Protein AF-A0A257VSD7-F1 (afdb_monomer_lite)

pLDDT: mean 85.37, std 9.09, range [45.69, 94.19]

Foldseek 3Di:
DVVVLVVVLVVLVVVCVVPVVSVQVSQVSVCVVVVHLKDWDWDADPPPRDIDTSDIGNDDPVLVVCCVVPPLVQDQCNVCVVVDPPDPDDDDDPCVRPNPVRQCPGPCCVPRVPPDD

Sequence (117 aa):
MFLDQFDKLTGEIYEASRHGGLWPRVLLQVCELLGSPRGSFWIRSKQNGELTTSCVHGQSEEDQREYLDKWAFQDPWLLRLDRFPREEGVFAPSHSVITDEELEATEVYQAYLSPRK

Structure (mmCIF, N/CA/C/O backbone):
data_AF-A0A257VSD7-F1
#
_entry.id   AF-A0A257VSD7-F1
#
loop_
_atom_site.group_PDB
_atom_site.id
_atom_site.type_symbol
_atom_site.label_atom_id
_atom_site.label_alt_id
_atom_site.label_comp_id
_atom_site.label_asym_id
_atom_site.label_entity_id
_atom_site.label_seq_id
_atom_site.pdbx_PDB_ins_code
_atom_site.Cartn_x
_atom_site.Cartn_y
_atom_site.Cartn_z
_atom_site.occupancy
_atom_site.B_iso_or_equiv
_atom_site.auth_seq_id
_atom_site.auth_comp_id
_atom_site.auth_asym_id
_atom_site.auth_atom_id
_atom_site.pdbx_PDB_model_num
ATOM 1 N N . MET A 1 1 ? -1.981 -10.971 -26.658 1.00 59.00 1 MET A N 1
ATOM 2 C CA . MET A 1 1 ? -2.756 -9.999 -25.860 1.00 59.00 1 MET A CA 1
ATOM 3 C C . MET A 1 1 ? -2.390 -10.009 -24.377 1.00 59.00 1 MET A C 1
ATOM 5 O O . MET A 1 1 ? -1.964 -8.967 -23.912 1.00 59.00 1 MET A O 1
ATOM 9 N N . PHE A 1 2 ? -2.478 -11.128 -23.635 1.00 55.88 2 PHE A N 1
ATOM 10 C CA . PHE A 1 2 ? -2.016 -11.169 -22.225 1.00 55.88 2 PHE A CA 1
ATOM 11 C C . PHE A 1 2 ? -0.493 -10.979 -22.073 1.00 55.88 2 PHE A C 1
ATOM 13 O O . PHE A 1 2 ? -0.055 -10.241 -21.198 1.00 55.88 2 PHE A O 1
ATOM 20 N N . LEU A 1 3 ? 0.304 -11.593 -22.958 1.00 61.28 3 LEU A N 1
ATOM 21 C CA . LEU A 1 3 ? 1.767 -11.433 -22.971 1.00 61.28 3 LEU A CA 1
ATOM 22 C C . LEU A 1 3 ? 2.186 -9.976 -23.249 1.00 61.28 3 LEU A C 1
ATOM 24 O O . LEU A 1 3 ? 3.041 -9.447 -22.555 1.00 61.28 3 LEU A O 1
ATOM 28 N N . ASP A 1 4 ? 1.496 -9.288 -24.166 1.00 77.56 4 ASP A N 1
ATOM 29 C CA . ASP A 1 4 ? 1.833 -7.908 -24.551 1.00 77.56 4 ASP A CA 1
ATOM 30 C C . ASP A 1 4 ? 1.618 -6.898 -23.410 1.00 77.56 4 ASP A C 1
ATOM 32 O O . ASP A 1 4 ? 2.365 -5.930 -23.277 1.00 77.56 4 ASP A O 1
ATOM 36 N N . GLN A 1 5 ? 0.587 -7.103 -22.582 1.00 75.50 5 GLN A N 1
ATOM 37 C CA . GLN A 1 5 ? 0.325 -6.248 -21.419 1.00 75.50 5 GLN A CA 1
ATOM 38 C C . GLN A 1 5 ? 1.298 -6.525 -20.273 1.00 75.50 5 GLN A C 1
ATOM 40 O O . GLN A 1 5 ? 1.735 -5.583 -19.613 1.00 75.50 5 GLN A O 1
ATOM 45 N N . PHE A 1 6 ? 1.655 -7.793 -20.062 1.00 76.50 6 PHE A N 1
ATOM 46 C CA . PHE A 1 6 ? 2.638 -8.184 -19.057 1.00 76.50 6 PHE A CA 1
ATOM 47 C C . PHE A 1 6 ? 4.024 -7.618 -19.385 1.00 76.50 6 PHE A C 1
ATOM 49 O O . PHE A 1 6 ? 4.589 -6.896 -18.568 1.00 76.50 6 PHE A O 1
ATOM 56 N N . ASP A 1 7 ? 4.519 -7.838 -20.607 1.00 83.38 7 ASP A N 1
ATOM 57 C CA . ASP A 1 7 ? 5.833 -7.352 -21.046 1.00 83.38 7 ASP A CA 1
ATOM 58 C C . ASP A 1 7 ? 5.920 -5.821 -20.985 1.00 83.38 7 ASP A C 1
ATOM 60 O O . ASP A 1 7 ? 6.936 -5.254 -20.572 1.00 83.38 7 ASP A O 1
ATOM 64 N N . LYS A 1 8 ? 4.823 -5.137 -21.334 1.00 85.44 8 LYS A N 1
ATOM 65 C CA . LYS A 1 8 ? 4.720 -3.683 -21.209 1.00 85.44 8 LYS A CA 1
ATOM 66 C C . LYS A 1 8 ? 4.817 -3.229 -19.752 1.00 85.44 8 LYS A C 1
ATOM 68 O O . LYS A 1 8 ? 5.606 -2.331 -19.466 1.00 85.44 8 LYS A O 1
ATOM 73 N N . LEU A 1 9 ? 4.050 -3.832 -18.841 1.00 88.56 9 LEU A N 1
ATOM 74 C CA . LEU A 1 9 ? 4.082 -3.468 -17.422 1.00 88.56 9 LEU A CA 1
ATOM 75 C C . LEU A 1 9 ? 5.466 -3.727 -16.818 1.00 88.56 9 LEU A C 1
ATOM 77 O O . LEU A 1 9 ? 5.997 -2.875 -16.108 1.00 88.56 9 LEU A O 1
ATOM 81 N N . THR A 1 10 ? 6.081 -4.867 -17.137 1.00 88.00 10 THR A N 1
ATOM 82 C CA . THR A 1 10 ? 7.445 -5.186 -16.707 1.00 88.00 10 THR A CA 1
ATOM 83 C C . THR A 1 10 ? 8.437 -4.131 -17.196 1.00 88.00 10 THR A C 1
ATOM 85 O O . THR A 1 10 ? 9.220 -3.622 -16.395 1.00 88.00 10 THR A O 1
ATOM 88 N N . GLY A 1 11 ? 8.373 -3.738 -18.472 1.00 90.38 11 GLY A N 1
ATOM 89 C CA . GLY A 1 11 ? 9.203 -2.658 -19.011 1.00 90.38 11 GLY A CA 1
ATOM 90 C C . GLY A 1 11 ? 9.006 -1.327 -18.275 1.00 90.38 11 GLY A C 1
ATOM 91 O O . GLY A 1 11 ? 9.982 -0.667 -17.921 1.00 90.38 11 GLY A O 1
ATOM 92 N N . GLU A 1 12 ? 7.761 -0.953 -17.972 1.00 90.88 12 GLU A N 1
ATOM 93 C CA . GLU A 1 12 ? 7.458 0.278 -17.227 1.00 90.88 12 GLU A CA 1
ATOM 94 C C . GLU A 1 12 ? 7.967 0.236 -15.775 1.00 90.88 12 GLU A C 1
ATOM 96 O O . GLU A 1 12 ? 8.447 1.254 -15.274 1.00 90.88 12 GLU A O 1
ATOM 101 N N . ILE A 1 13 ? 7.948 -0.930 -15.120 1.00 91.25 13 ILE A N 1
ATOM 102 C CA . ILE A 1 13 ? 8.553 -1.123 -13.790 1.00 91.25 13 ILE A CA 1
ATOM 103 C C . ILE A 1 13 ? 10.072 -0.911 -13.849 1.00 91.25 13 ILE A C 1
ATOM 105 O O . ILE A 1 13 ? 10.629 -0.202 -13.005 1.00 91.25 13 ILE A O 1
ATOM 109 N N . TYR A 1 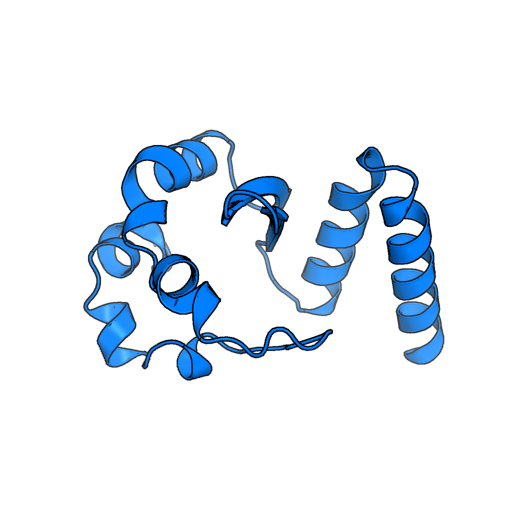14 ? 10.754 -1.478 -14.852 1.00 91.25 14 TYR A N 1
ATOM 110 C CA . TYR A 1 14 ? 12.197 -1.279 -15.023 1.00 91.25 14 TYR A CA 1
ATOM 111 C C . TYR A 1 14 ? 12.549 0.196 -15.238 1.00 91.25 14 TYR A C 1
ATOM 113 O O . TYR A 1 14 ? 13.482 0.698 -14.608 1.00 91.25 14 TYR A O 1
ATOM 121 N N . GLU A 1 15 ? 11.788 0.920 -16.055 1.00 92.88 15 GLU A N 1
ATOM 122 C CA . GLU A 1 15 ? 11.999 2.357 -16.255 1.00 92.88 15 GLU A CA 1
ATOM 123 C C . GLU A 1 15 ? 11.710 3.166 -14.979 1.00 92.88 15 GLU A C 1
ATOM 125 O O . GLU A 1 15 ? 12.496 4.039 -14.601 1.00 92.88 15 GLU A O 1
ATOM 130 N N . ALA A 1 16 ? 10.643 2.837 -14.245 1.00 91.94 16 ALA A N 1
ATOM 131 C CA . ALA A 1 16 ? 10.311 3.497 -12.982 1.00 91.94 16 ALA A CA 1
ATOM 132 C C . ALA A 1 16 ? 11.370 3.283 -11.891 1.00 91.94 16 ALA A C 1
ATOM 134 O O . ALA A 1 16 ? 11.603 4.178 -11.074 1.00 91.94 16 ALA A O 1
ATOM 135 N N . SER A 1 17 ? 12.084 2.152 -11.916 1.00 89.06 17 SER A N 1
ATOM 136 C CA . SER A 1 17 ? 13.215 1.912 -11.009 1.00 89.06 17 SER A CA 1
ATOM 137 C C . SER A 1 17 ? 14.366 2.914 -11.203 1.00 89.06 17 SER A C 1
ATOM 139 O O . SER A 1 17 ? 15.100 3.208 -10.260 1.00 89.06 17 SER A O 1
ATOM 141 N N . ARG A 1 18 ? 14.504 3.477 -12.411 1.00 91.06 18 ARG A N 1
ATOM 142 C CA . ARG A 1 18 ? 15.525 4.478 -12.768 1.00 91.06 18 ARG A CA 1
ATOM 143 C C . ARG A 1 18 ? 15.002 5.908 -12.657 1.00 91.06 18 ARG A C 1
ATOM 145 O O . ARG A 1 18 ? 15.778 6.833 -12.424 1.00 91.06 18 ARG A O 1
ATOM 152 N N . HIS A 1 19 ? 13.693 6.084 -12.814 1.00 90.56 19 HIS A N 1
ATOM 153 C CA . HIS A 1 19 ? 13.012 7.371 -12.828 1.00 90.56 19 HIS A CA 1
ATOM 154 C C . HIS A 1 19 ? 11.796 7.341 -11.897 1.00 90.56 19 HIS A C 1
ATOM 156 O O . HIS A 1 19 ? 10.679 7.043 -12.317 1.00 90.56 19 HIS A O 1
ATOM 162 N N . GLY A 1 20 ? 11.999 7.720 -10.629 1.00 85.44 20 GLY A N 1
ATOM 163 C CA . GLY A 1 20 ? 10.969 7.613 -9.587 1.00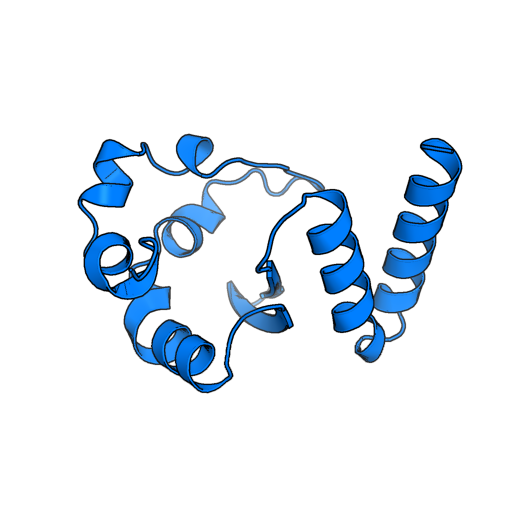 85.44 20 GLY A CA 1
ATOM 164 C C . GLY A 1 20 ? 9.645 8.334 -9.891 1.00 85.44 20 GLY A C 1
ATOM 165 O O . GLY A 1 20 ? 8.595 7.913 -9.416 1.00 85.44 20 GLY A O 1
ATOM 166 N N . GLY A 1 21 ? 9.657 9.364 -10.746 1.00 90.00 21 GLY A N 1
ATOM 167 C CA . GLY A 1 21 ? 8.443 10.058 -11.196 1.00 90.00 21 GLY A CA 1
ATOM 168 C C . GLY A 1 21 ? 7.480 9.207 -12.037 1.00 90.00 21 GLY A C 1
ATOM 169 O O . GLY A 1 21 ? 6.368 9.651 -12.306 1.00 90.00 21 GLY A O 1
ATOM 170 N N . LEU A 1 22 ? 7.875 7.997 -12.452 1.00 92.62 22 LEU A N 1
ATOM 171 C CA . LEU A 1 22 ? 7.038 7.090 -13.244 1.00 92.62 22 LEU A CA 1
ATOM 172 C C . LEU A 1 22 ? 6.194 6.128 -12.392 1.00 92.62 22 LEU A C 1
ATOM 174 O O . LEU A 1 22 ? 5.231 5.558 -12.906 1.00 92.62 22 LEU A O 1
ATOM 178 N N . TRP A 1 23 ? 6.486 5.972 -11.095 1.00 93.00 23 TRP A N 1
ATOM 179 C CA . TRP A 1 23 ? 5.732 5.075 -10.207 1.00 93.00 23 TRP A CA 1
ATOM 180 C C . TRP A 1 23 ? 4.219 5.340 -10.151 1.00 93.00 23 TRP A C 1
ATOM 182 O O . TRP A 1 23 ? 3.469 4.364 -10.147 1.00 93.00 23 TRP A O 1
ATOM 192 N N . PRO A 1 24 ? 3.716 6.594 -10.164 1.00 93.75 24 PRO A N 1
ATOM 193 C CA . PRO A 1 24 ? 2.273 6.846 -10.215 1.00 93.75 24 PRO A CA 1
ATOM 194 C C . PRO A 1 24 ? 1.583 6.211 -11.429 1.00 93.75 24 PRO A C 1
ATOM 196 O O . PRO A 1 24 ? 0.477 5.688 -11.310 1.00 93.75 24 PRO A O 1
ATOM 199 N N . ARG A 1 25 ? 2.246 6.210 -12.593 1.00 93.12 25 ARG A N 1
ATOM 200 C CA . ARG A 1 25 ? 1.720 5.591 -13.817 1.00 93.12 25 ARG A CA 1
ATOM 201 C C . ARG A 1 25 ? 1.711 4.067 -13.716 1.00 93.12 25 ARG A C 1
ATOM 203 O O . ARG A 1 25 ? 0.721 3.451 -14.094 1.00 93.12 25 ARG A O 1
ATOM 210 N N . VAL A 1 26 ? 2.786 3.475 -13.196 1.00 94.19 26 VAL A N 1
ATOM 211 C CA . VAL A 1 26 ? 2.870 2.021 -12.975 1.00 94.19 26 VAL A CA 1
ATOM 212 C C . VAL A 1 26 ? 1.770 1.566 -12.017 1.00 94.19 26 VAL A C 1
ATOM 214 O O . VAL A 1 26 ? 1.055 0.610 -12.306 1.00 94.19 26 VAL A O 1
ATOM 217 N N . LEU A 1 27 ? 1.583 2.285 -10.906 1.00 94.19 27 LEU A N 1
ATOM 218 C CA . LEU A 1 27 ? 0.538 1.986 -9.929 1.00 94.19 27 LEU A CA 1
ATOM 219 C C . LEU A 1 27 ? -0.862 2.041 -10.555 1.00 94.19 27 LEU A C 1
ATOM 221 O O . LEU A 1 27 ? -1.661 1.140 -10.318 1.00 94.19 27 LEU A O 1
ATOM 225 N N . LEU A 1 28 ? -1.145 3.055 -11.381 1.00 93.50 28 LEU A N 1
ATOM 226 C CA . LEU A 1 28 ? -2.414 3.157 -12.105 1.00 93.50 28 LEU A CA 1
ATOM 227 C C . LEU A 1 28 ? -2.668 1.920 -12.980 1.00 93.50 28 LEU A C 1
ATOM 229 O O . LEU A 1 28 ? -3.745 1.339 -12.904 1.00 93.50 28 LEU A O 1
ATOM 233 N N . GLN A 1 29 ? -1.674 1.474 -13.754 1.00 92.69 29 GLN A N 1
ATOM 234 C CA . GLN A 1 29 ? -1.818 0.288 -14.607 1.00 92.69 29 GLN A CA 1
ATOM 235 C C . GLN A 1 29 ? -2.066 -0.989 -13.801 1.00 92.69 29 GLN A C 1
ATOM 237 O O . GLN A 1 29 ? -2.882 -1.818 -14.198 1.00 92.69 29 GLN A O 1
ATOM 242 N N . VAL A 1 30 ? -1.391 -1.151 -12.659 1.00 91.75 30 VAL A N 1
ATOM 243 C CA . VAL A 1 30 ? -1.633 -2.283 -11.751 1.00 91.75 30 VA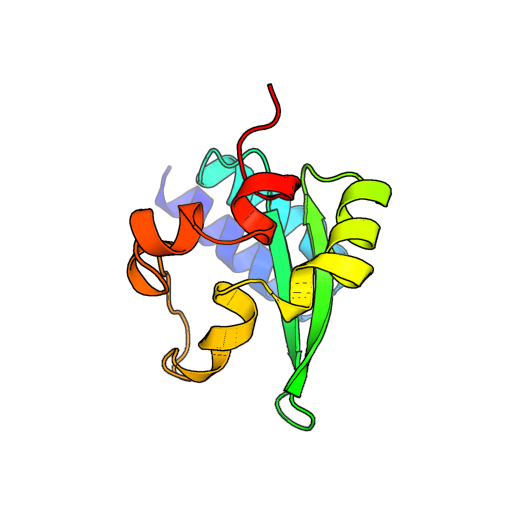L A CA 1
ATOM 244 C C . VAL A 1 30 ? -3.068 -2.248 -11.221 1.00 91.75 30 VAL A C 1
ATOM 246 O O . VAL A 1 30 ? -3.748 -3.272 -11.242 1.00 91.75 30 VAL A O 1
ATOM 249 N N . CYS A 1 31 ? -3.552 -1.081 -10.792 1.00 92.50 31 CYS A N 1
ATOM 250 C CA . CYS A 1 31 ? -4.931 -0.904 -10.338 1.00 92.50 31 CYS A CA 1
ATOM 251 C C . CYS A 1 31 ? -5.945 -1.250 -11.438 1.00 92.50 31 CYS A C 1
ATOM 253 O O . CYS A 1 31 ? -6.874 -2.013 -11.184 1.00 92.50 31 CYS A O 1
ATOM 255 N N . GLU A 1 32 ? -5.740 -0.764 -12.665 1.00 91.88 32 GLU A N 1
ATOM 256 C CA . GLU A 1 32 ? -6.603 -1.063 -13.816 1.00 91.88 32 GLU A CA 1
ATOM 257 C C . GLU A 1 32 ? -6.631 -2.562 -14.146 1.00 91.88 32 GLU A C 1
ATOM 259 O O . GLU A 1 32 ? -7.706 -3.125 -14.354 1.00 91.88 32 GLU A O 1
ATOM 264 N N . LEU A 1 33 ? -5.472 -3.231 -14.138 1.00 89.75 33 LEU A N 1
ATOM 265 C CA . LEU A 1 33 ? -5.366 -4.671 -14.399 1.00 89.75 33 LEU A CA 1
ATOM 266 C C . LEU A 1 33 ? -6.062 -5.520 -13.331 1.00 89.75 33 LEU A C 1
ATOM 268 O O . LEU A 1 33 ? -6.662 -6.543 -13.655 1.00 89.75 33 LEU A O 1
ATOM 272 N N . LEU A 1 34 ? -5.983 -5.106 -12.065 1.00 88.31 34 LEU A N 1
ATOM 273 C CA . LEU A 1 34 ? -6.617 -5.802 -10.943 1.00 88.31 34 LEU A CA 1
ATOM 274 C C . LEU A 1 34 ? -8.084 -5.398 -10.735 1.00 88.31 34 LEU A C 1
ATOM 276 O O . LEU A 1 34 ? -8.753 -5.971 -9.877 1.00 88.31 34 LEU A O 1
ATOM 280 N N . GLY A 1 35 ? -8.588 -4.407 -11.479 1.00 90.25 35 GLY A N 1
ATOM 281 C CA . GLY A 1 35 ? -9.905 -3.815 -11.238 1.00 90.25 35 GLY A CA 1
ATOM 282 C C . GLY A 1 35 ? -10.017 -3.130 -9.871 1.00 90.25 35 GLY A C 1
ATOM 283 O O . GLY A 1 35 ? -11.114 -3.024 -9.324 1.00 90.25 35 GLY A O 1
ATOM 284 N N . SER A 1 36 ? -8.893 -2.694 -9.295 1.00 90.19 36 SER A N 1
ATOM 285 C CA . SER A 1 36 ? -8.866 -2.035 -7.993 1.00 90.19 36 SER A CA 1
ATOM 286 C C . SER A 1 36 ? -9.098 -0.531 -8.150 1.00 90.19 36 SER A C 1
ATOM 288 O O . SER A 1 36 ? -8.342 0.126 -8.865 1.00 90.19 36 SER A O 1
ATOM 290 N N . PRO A 1 37 ? -10.080 0.065 -7.450 1.00 90.44 37 PRO A N 1
ATOM 291 C CA . PRO A 1 37 ? -10.314 1.508 -7.503 1.00 90.44 37 PRO A CA 1
ATOM 292 C C . PRO A 1 37 ? -9.255 2.308 -6.735 1.00 90.44 37 PRO A C 1
ATOM 294 O O . PRO A 1 37 ? -9.211 3.532 -6.845 1.00 90.44 37 PRO A O 1
ATOM 297 N N . ARG A 1 38 ? -8.443 1.639 -5.906 1.00 90.69 38 ARG A N 1
ATOM 298 C CA . ARG A 1 38 ? -7.437 2.257 -5.041 1.00 90.69 38 ARG A CA 1
ATOM 299 C C . ARG A 1 38 ? -6.158 1.436 -5.014 1.00 90.69 38 ARG A C 1
ATOM 301 O O . ARG A 1 38 ? -6.192 0.212 -5.125 1.00 90.69 38 ARG A O 1
ATOM 308 N N . GLY A 1 39 ? -5.037 2.108 -4.809 1.00 91.56 39 GLY A N 1
ATOM 309 C CA . GLY A 1 39 ? -3.750 1.452 -4.638 1.00 91.56 39 GLY A CA 1
ATOM 310 C C . GLY A 1 39 ? -2.726 2.390 -4.033 1.00 91.56 39 GLY A C 1
ATOM 311 O O . GLY A 1 39 ? -2.847 3.610 -4.110 1.00 91.56 39 GLY A O 1
ATOM 312 N N . SER A 1 40 ? -1.696 1.812 -3.434 1.00 91.56 40 SER A N 1
ATOM 313 C CA . SER A 1 40 ? -0.618 2.567 -2.809 1.00 91.56 40 SER A CA 1
ATOM 314 C C . SER A 1 40 ? 0.696 1.823 -2.971 1.00 91.56 40 SER A C 1
ATOM 316 O O . SER A 1 40 ? 0.748 0.615 -2.738 1.00 91.56 40 SER A O 1
ATOM 318 N N . PHE A 1 41 ? 1.751 2.545 -3.335 1.00 90.81 41 PHE A N 1
ATOM 319 C CA . PHE A 1 41 ? 3.101 2.012 -3.440 1.00 90.81 41 PHE A CA 1
ATOM 320 C C . PHE A 1 41 ? 3.956 2.533 -2.284 1.00 90.81 41 PHE A C 1
ATOM 322 O O . PHE A 1 41 ? 4.103 3.745 -2.093 1.00 90.81 41 PHE A O 1
ATOM 329 N N . TRP A 1 42 ? 4.523 1.604 -1.519 1.00 87.88 42 TRP A N 1
ATOM 330 C CA . TRP A 1 42 ? 5.308 1.887 -0.323 1.00 87.88 42 TRP A CA 1
ATOM 331 C C . TRP A 1 42 ? 6.701 1.289 -0.451 1.00 87.88 42 TRP A C 1
ATOM 333 O O . TRP A 1 42 ? 6.874 0.182 -0.959 1.00 87.88 42 TRP A O 1
ATOM 343 N N . ILE A 1 43 ? 7.690 2.012 0.059 1.00 86.25 43 ILE A N 1
ATOM 344 C CA . ILE A 1 43 ? 9.077 1.568 0.128 1.00 86.25 43 ILE A CA 1
ATOM 345 C C . ILE A 1 43 ? 9.452 1.481 1.599 1.00 86.25 43 ILE A C 1
ATOM 347 O O . ILE A 1 43 ? 9.305 2.453 2.335 1.00 86.25 43 ILE A O 1
ATOM 351 N N . ARG A 1 44 ? 9.958 0.321 2.024 1.00 84.44 44 ARG A N 1
ATOM 352 C CA . ARG A 1 44 ? 10.537 0.153 3.356 1.00 84.44 44 ARG A CA 1
ATOM 353 C C . ARG A 1 44 ? 12.053 0.115 3.264 1.00 84.44 44 ARG A C 1
ATOM 355 O O . ARG A 1 44 ? 12.622 -0.742 2.588 1.00 84.44 44 ARG A O 1
ATOM 362 N N . SER A 1 45 ? 12.715 1.027 3.960 1.00 83.75 45 SER A N 1
ATOM 363 C CA . SER A 1 45 ? 14.168 1.052 4.056 1.00 83.75 45 SER A CA 1
ATOM 364 C C . SER A 1 45 ? 14.678 -0.163 4.830 1.00 83.75 45 SER A C 1
ATOM 366 O O . SER A 1 45 ? 14.254 -0.438 5.952 1.00 83.75 45 SER A O 1
ATOM 368 N N . LYS A 1 46 ? 15.648 -0.880 4.251 1.00 79.38 46 LYS A N 1
ATOM 369 C CA . LYS A 1 46 ? 16.307 -2.015 4.920 1.00 79.38 46 LYS A CA 1
ATOM 370 C C . LYS A 1 46 ? 17.220 -1.585 6.074 1.00 79.38 46 LYS A C 1
ATOM 372 O O . LYS A 1 46 ? 17.555 -2.422 6.903 1.00 79.38 46 LYS A O 1
ATOM 377 N N . GLN A 1 47 ? 17.654 -0.322 6.111 1.00 84.19 47 GLN A N 1
ATOM 378 C CA . GLN A 1 47 ? 18.638 0.161 7.087 1.00 84.19 47 GLN A CA 1
ATOM 379 C C . GLN A 1 47 ? 18.001 0.541 8.425 1.00 84.19 47 GLN A C 1
ATOM 381 O O . GLN A 1 47 ? 18.530 0.195 9.475 1.00 84.19 47 GLN A O 1
ATOM 386 N N . ASN A 1 48 ? 16.873 1.251 8.381 1.00 85.12 48 ASN A N 1
ATOM 387 C CA . ASN A 1 48 ? 16.191 1.785 9.563 1.00 85.12 48 ASN A CA 1
ATOM 388 C C . ASN A 1 48 ? 14.744 1.278 9.703 1.00 85.12 48 ASN A C 1
ATOM 390 O O . ASN A 1 48 ? 14.084 1.601 10.684 1.00 85.12 48 ASN A O 1
ATOM 394 N N . GLY A 1 49 ? 14.244 0.486 8.748 1.00 78.62 49 GLY A N 1
ATOM 395 C CA . GLY A 1 49 ? 12.877 -0.038 8.764 1.00 78.62 49 GLY A CA 1
ATOM 396 C C . GLY A 1 49 ? 11.801 1.000 8.443 1.00 78.62 49 GLY A C 1
ATOM 397 O O . GLY A 1 49 ? 10.622 0.652 8.499 1.00 78.62 49 GLY A O 1
ATOM 398 N N . GLU A 1 50 ? 12.194 2.232 8.106 1.00 84.75 50 GLU A N 1
ATOM 399 C CA . GLU A 1 50 ? 11.292 3.341 7.806 1.00 84.75 50 GLU A CA 1
ATOM 400 C C . GLU A 1 50 ? 10.463 3.038 6.563 1.00 84.75 50 GLU A C 1
ATOM 402 O O . GLU A 1 50 ? 10.990 2.572 5.551 1.00 84.75 50 GLU A O 1
ATOM 407 N N . LEU A 1 51 ? 9.160 3.285 6.661 1.00 82.75 51 LEU A N 1
ATOM 408 C CA . LEU A 1 51 ? 8.205 3.067 5.590 1.00 82.75 51 LEU A CA 1
ATOM 409 C C . LEU A 1 51 ? 7.809 4.416 4.989 1.00 82.75 51 LEU A C 1
ATOM 411 O O . LEU A 1 51 ? 7.303 5.288 5.688 1.00 82.75 51 LEU A O 1
ATOM 415 N N . THR A 1 52 ? 8.001 4.570 3.686 1.00 82.62 52 THR A N 1
ATOM 416 C CA . THR A 1 52 ? 7.676 5.794 2.953 1.00 82.62 52 THR A CA 1
ATOM 417 C C . THR A 1 52 ? 6.682 5.472 1.848 1.00 82.62 52 THR A C 1
ATOM 419 O O . THR A 1 52 ? 6.923 4.584 1.028 1.00 82.62 52 THR A O 1
ATOM 422 N N . THR A 1 53 ? 5.562 6.193 1.796 1.00 77.25 53 THR A N 1
ATOM 423 C CA . THR A 1 53 ? 4.664 6.137 0.637 1.00 77.25 53 THR A CA 1
ATOM 424 C C . THR A 1 53 ? 5.311 6.877 -0.526 1.00 77.25 53 THR A C 1
ATOM 426 O O . THR A 1 53 ? 5.650 8.051 -0.400 1.00 77.25 53 THR A O 1
ATOM 429 N N . SER A 1 54 ? 5.477 6.210 -1.666 1.00 80.12 54 SER A N 1
ATOM 430 C CA . SER A 1 54 ? 6.014 6.847 -2.871 1.00 80.12 54 SER A CA 1
ATOM 431 C C . SER A 1 54 ? 4.902 7.430 -3.741 1.00 80.12 54 SER A C 1
ATOM 433 O O . SER A 1 54 ? 5.059 8.535 -4.254 1.00 80.12 54 SER A O 1
ATOM 435 N N . CYS A 1 5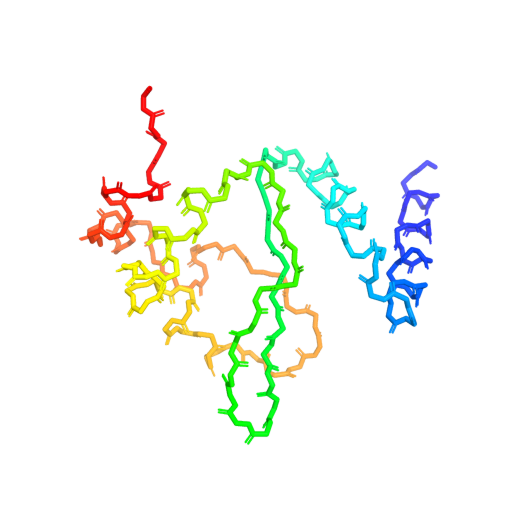5 ? 3.778 6.726 -3.893 1.00 89.31 55 CYS A N 1
ATOM 436 C CA . CYS A 1 55 ? 2.599 7.243 -4.584 1.00 89.31 55 CYS A CA 1
ATOM 437 C C . CYS A 1 55 ? 1.319 6.509 -4.163 1.00 89.31 55 CYS A C 1
ATOM 439 O O . CYS A 1 55 ? 1.359 5.372 -3.688 1.00 89.31 55 CYS A O 1
ATOM 441 N N . VAL A 1 56 ? 0.180 7.175 -4.358 1.00 92.25 56 VAL A N 1
ATOM 442 C CA . VAL A 1 56 ? -1.167 6.645 -4.108 1.00 92.25 56 VAL A CA 1
ATOM 443 C C . VAL A 1 56 ? -2.059 6.880 -5.325 1.00 92.25 56 VAL A C 1
ATOM 445 O O . VAL A 1 56 ? -1.833 7.802 -6.108 1.00 92.25 56 VAL A O 1
ATOM 448 N N . HIS A 1 57 ? -3.071 6.035 -5.489 1.00 93.56 57 HIS A N 1
ATOM 449 C CA . HIS A 1 57 ? -4.088 6.125 -6.529 1.00 93.56 57 HIS A CA 1
ATOM 450 C C . HIS A 1 57 ? -5.480 5.932 -5.915 1.00 93.56 57 HIS A C 1
ATOM 452 O O . HIS A 1 57 ? -5.672 5.048 -5.080 1.00 93.56 57 HIS A O 1
ATOM 458 N N . GLY A 1 58 ? -6.455 6.740 -6.345 1.00 90.50 58 GLY A N 1
ATOM 459 C CA . GLY A 1 58 ? -7.857 6.610 -5.925 1.00 90.50 58 GLY A CA 1
ATOM 460 C C . GLY A 1 58 ? -8.153 7.046 -4.482 1.00 90.50 58 GLY A C 1
ATOM 461 O O . GLY A 1 58 ? -9.219 6.735 -3.947 1.00 90.50 58 GLY A O 1
ATOM 462 N N . GLN A 1 59 ? -7.219 7.758 -3.850 1.00 88.50 59 GLN A N 1
ATOM 463 C CA . GLN A 1 59 ? -7.304 8.240 -2.472 1.00 88.50 59 GLN A CA 1
ATOM 464 C C . GLN A 1 59 ? -7.015 9.743 -2.433 1.00 88.50 59 GLN A C 1
ATOM 466 O O . GLN A 1 59 ? -6.133 10.218 -3.150 1.00 88.50 59 GLN A O 1
ATOM 471 N N . SER A 1 60 ? -7.776 10.493 -1.633 1.00 89.62 60 SER A N 1
ATOM 472 C CA . SER A 1 60 ? -7.536 11.925 -1.447 1.00 89.62 60 SER A CA 1
ATOM 473 C C . SER A 1 60 ? -6.300 12.165 -0.571 1.00 89.62 60 SER A C 1
ATOM 475 O O . SER A 1 60 ? -5.934 11.316 0.243 1.00 89.62 60 SER A O 1
ATOM 477 N N . GLU A 1 61 ? -5.665 13.333 -0.702 1.00 89.81 61 GLU A N 1
ATOM 478 C CA . GLU A 1 61 ? -4.557 13.719 0.189 1.00 89.81 61 GLU A CA 1
ATOM 479 C C . GLU A 1 61 ? -4.998 13.792 1.659 1.00 89.81 61 GLU A C 1
ATOM 481 O O . GLU A 1 61 ? -4.210 13.503 2.558 1.00 89.81 61 GLU A O 1
ATOM 486 N N . GLU A 1 62 ? -6.259 14.159 1.906 1.00 91.12 62 GLU A N 1
ATOM 487 C CA . GLU A 1 62 ? -6.854 14.199 3.243 1.00 91.12 62 GLU A CA 1
ATOM 488 C C . GLU A 1 62 ? -6.978 12.794 3.833 1.00 91.12 62 GLU A C 1
ATOM 490 O O . GLU A 1 62 ? -6.461 12.547 4.921 1.00 91.12 62 GLU A O 1
ATOM 495 N N . ASP A 1 63 ? -7.564 11.853 3.085 1.00 89.00 63 ASP A N 1
ATOM 496 C CA . ASP A 1 63 ? -7.676 10.459 3.519 1.00 89.00 63 ASP A CA 1
ATOM 497 C C . ASP A 1 63 ? -6.286 9.844 3.735 1.00 89.00 63 ASP A C 1
ATOM 499 O O . ASP A 1 63 ? -6.092 9.085 4.685 1.00 89.00 63 ASP A O 1
ATOM 503 N N . GLN A 1 64 ? -5.310 10.154 2.872 1.00 89.00 64 GLN A N 1
ATOM 504 C CA . GLN A 1 64 ? -3.937 9.667 3.018 1.00 89.00 64 GLN A CA 1
ATOM 505 C C . GLN A 1 64 ? -3.286 10.205 4.298 1.00 89.00 64 GLN A C 1
ATOM 507 O O . GLN A 1 64 ? -2.634 9.450 5.021 1.00 89.00 64 GLN A O 1
ATOM 512 N N . ARG A 1 65 ? -3.460 11.499 4.585 1.00 90.81 65 ARG A N 1
ATOM 513 C CA . ARG A 1 65 ? -2.920 12.127 5.794 1.00 90.81 65 ARG A CA 1
ATOM 514 C C . ARG A 1 65 ? -3.567 11.556 7.050 1.00 90.81 65 ARG A C 1
ATOM 516 O O . ARG A 1 65 ? -2.849 11.165 7.960 1.00 90.81 65 ARG A O 1
ATOM 523 N N . GLU A 1 66 ? -4.893 11.421 7.064 1.00 92.12 66 GLU A N 1
ATOM 524 C CA . GLU A 1 66 ? -5.616 10.781 8.168 1.00 92.12 66 GLU A CA 1
ATOM 525 C C . GLU A 1 66 ? -5.086 9.363 8.423 1.00 92.12 66 GLU A C 1
ATOM 527 O O . GLU A 1 66 ? -4.822 8.990 9.567 1.00 92.12 66 GLU A O 1
ATOM 532 N N . TYR A 1 67 ? -4.873 8.584 7.357 1.00 90.75 67 TYR A N 1
ATOM 533 C CA . TYR A 1 67 ? -4.323 7.238 7.473 1.00 90.75 67 TYR A CA 1
ATOM 534 C C . TYR A 1 67 ? -2.935 7.225 8.107 1.00 90.75 67 TYR A C 1
ATOM 536 O O . TYR A 1 67 ? -2.710 6.484 9.063 1.00 90.75 67 TYR A O 1
ATOM 544 N N . LEU A 1 68 ? -2.016 8.051 7.609 1.00 89.62 68 LEU A N 1
ATOM 545 C CA . LEU A 1 68 ? -0.652 8.123 8.131 1.00 89.62 68 LEU A CA 1
ATOM 546 C C . LEU A 1 68 ? -0.614 8.580 9.595 1.00 89.62 68 LEU A C 1
ATOM 548 O O . LEU A 1 68 ? 0.121 7.995 10.389 1.00 89.62 68 LEU A O 1
ATOM 552 N N . ASP A 1 69 ? -1.430 9.570 9.955 1.00 91.62 69 ASP A N 1
ATOM 553 C CA . ASP A 1 69 ? -1.412 10.181 11.286 1.00 91.62 69 ASP A CA 1
ATOM 554 C C . ASP A 1 69 ? -2.121 9.321 12.345 1.00 91.62 69 ASP A C 1
ATOM 556 O O . ASP A 1 69 ? -1.727 9.323 13.514 1.00 91.62 69 ASP A O 1
ATOM 560 N N . LYS A 1 70 ? -3.175 8.587 11.961 1.00 93.38 70 LYS A N 1
ATOM 561 C CA . LYS A 1 70 ? -4.078 7.917 12.914 1.00 93.38 70 LYS A CA 1
ATOM 562 C C . LYS A 1 70 ? -4.142 6.398 12.784 1.00 93.38 70 LYS A C 1
ATOM 564 O O . LYS A 1 70 ? -4.355 5.708 13.782 1.00 93.38 70 LYS A O 1
ATOM 569 N N . TRP A 1 71 ? -4.008 5.866 11.576 1.00 93.12 71 TRP A N 1
ATOM 570 C CA . TRP A 1 71 ? -4.396 4.484 11.288 1.00 93.12 71 TRP A CA 1
ATOM 571 C C . TRP A 1 71 ? -3.213 3.567 10.986 1.00 93.12 71 TRP A C 1
ATOM 573 O O . TRP A 1 71 ? -3.263 2.386 11.322 1.00 93.12 71 TRP A O 1
ATOM 583 N N . ALA A 1 72 ? -2.115 4.096 10.445 1.00 89.81 72 ALA A N 1
ATOM 584 C CA . ALA A 1 72 ? -0.964 3.306 10.015 1.00 89.81 72 ALA A CA 1
ATOM 585 C C . ALA A 1 72 ? -0.347 2.451 11.141 1.00 89.81 72 ALA A C 1
ATOM 587 O O . ALA A 1 72 ? 0.059 1.315 10.910 1.00 89.81 72 ALA A O 1
ATOM 588 N N . PHE A 1 73 ? -0.317 2.949 12.381 1.00 89.06 73 PHE A N 1
ATOM 589 C CA . PHE A 1 73 ? 0.205 2.195 13.531 1.00 89.06 73 PHE A CA 1
ATOM 590 C C . PHE A 1 73 ? -0.756 1.118 14.064 1.00 89.06 73 PHE A C 1
ATOM 592 O O . PHE A 1 73 ? -0.380 0.348 14.945 1.00 89.06 73 PHE A O 1
ATOM 599 N N . GLN A 1 74 ? -1.987 1.073 13.555 1.00 90.56 74 GLN A N 1
ATOM 600 C CA . GLN A 1 74 ? -3.004 0.081 13.907 1.00 90.56 74 GLN A CA 1
ATOM 601 C C . GLN A 1 74 ? -3.265 -0.909 12.768 1.00 90.56 74 GLN A C 1
ATOM 603 O O . GLN A 1 74 ? -3.884 -1.945 13.005 1.00 90.56 74 GLN A O 1
ATOM 608 N N . ASP A 1 75 ? -2.804 -0.609 11.548 1.00 89.50 75 ASP A N 1
ATOM 609 C CA . ASP A 1 75 ? -3.048 -1.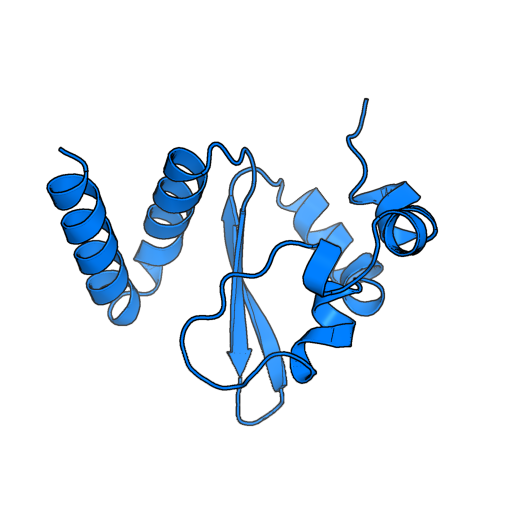445 10.379 1.00 89.50 75 ASP A CA 1
ATOM 610 C C . ASP A 1 75 ? -2.344 -2.812 10.523 1.00 89.50 75 ASP A C 1
ATOM 612 O O . ASP A 1 75 ? -1.107 -2.876 10.603 1.00 89.50 75 ASP A O 1
ATOM 616 N N . PRO A 1 76 ? -3.099 -3.928 10.523 1.00 88.38 76 PRO A N 1
ATOM 617 C CA . PRO A 1 76 ? -2.539 -5.271 10.603 1.00 88.38 76 PRO A CA 1
ATOM 618 C C . PRO A 1 76 ? -1.497 -5.590 9.526 1.00 88.38 76 PRO A C 1
ATOM 620 O O . PRO A 1 76 ? -0.555 -6.331 9.815 1.00 88.38 76 PRO A O 1
ATOM 623 N N . TRP A 1 77 ? -1.622 -5.035 8.316 1.00 85.00 77 TRP A N 1
ATOM 624 C CA . TRP A 1 77 ? -0.633 -5.187 7.247 1.00 85.00 77 TRP A CA 1
ATOM 625 C C . TRP A 1 77 ? 0.708 -4.582 7.634 1.00 85.00 77 TRP A C 1
ATOM 627 O O . TRP A 1 77 ? 1.744 -5.233 7.481 1.00 85.00 77 TRP A O 1
ATOM 637 N N . LEU A 1 78 ? 0.699 -3.365 8.180 1.00 85.81 78 LEU A N 1
ATOM 638 C CA . LEU A 1 78 ? 1.924 -2.681 8.586 1.00 85.81 78 LEU A CA 1
ATOM 639 C C . LEU A 1 78 ? 2.545 -3.335 9.824 1.00 85.81 78 LEU A C 1
ATOM 641 O O . LEU A 1 78 ? 3.757 -3.540 9.870 1.00 85.81 78 LEU A O 1
ATOM 645 N N . LEU A 1 79 ? 1.718 -3.757 10.783 1.00 87.19 79 LEU A N 1
ATOM 646 C CA . LEU A 1 79 ? 2.169 -4.426 12.007 1.00 87.19 79 LEU A CA 1
ATOM 647 C C . LEU A 1 79 ? 2.736 -5.832 11.770 1.00 87.19 79 LEU A C 1
ATOM 649 O O . LEU A 1 79 ? 3.520 -6.331 12.579 1.00 87.19 79 LEU A O 1
ATOM 653 N N . ARG A 1 80 ? 2.331 -6.502 10.688 1.00 85.81 80 ARG A N 1
ATOM 654 C CA . ARG A 1 80 ? 2.736 -7.885 10.379 1.00 85.81 80 ARG A CA 1
ATOM 655 C C . ARG A 1 80 ? 3.652 -7.978 9.166 1.00 85.81 80 ARG A C 1
ATOM 657 O O . ARG A 1 80 ? 4.004 -9.087 8.771 1.00 85.81 80 ARG A O 1
ATOM 664 N N . LEU A 1 81 ? 4.103 -6.844 8.630 1.00 79.62 81 LEU A N 1
ATOM 665 C CA . LEU A 1 81 ? 4.954 -6.776 7.442 1.00 79.62 81 LEU A CA 1
ATOM 666 C C . LEU A 1 81 ? 6.252 -7.590 7.602 1.00 79.62 81 LEU A C 1
ATOM 668 O O . LEU A 1 81 ? 6.728 -8.204 6.654 1.00 79.62 81 LEU A O 1
ATOM 672 N N . ASP A 1 82 ? 6.788 -7.664 8.825 1.00 78.75 82 ASP A N 1
ATOM 673 C CA . ASP A 1 82 ? 7.984 -8.452 9.160 1.00 78.75 82 ASP A CA 1
ATOM 674 C C . ASP A 1 82 ? 7.776 -9.976 9.143 1.00 78.75 82 ASP A C 1
ATOM 676 O O . ASP A 1 82 ? 8.753 -10.723 9.193 1.00 78.75 82 ASP A O 1
ATOM 680 N N . ARG A 1 83 ? 6.526 -10.453 9.072 1.00 77.44 83 ARG A N 1
ATOM 681 C CA . ARG A 1 83 ? 6.196 -11.885 8.977 1.00 77.44 83 ARG A CA 1
ATOM 682 C C . ARG A 1 83 ? 6.231 -12.406 7.543 1.00 77.44 83 ARG A C 1
ATOM 684 O O . ARG A 1 83 ? 6.201 -13.619 7.348 1.00 77.44 83 ARG A O 1
ATOM 691 N N . PHE A 1 84 ? 6.281 -11.516 6.554 1.00 73.19 84 PHE A N 1
ATOM 692 C CA . PHE A 1 84 ? 6.379 -11.920 5.162 1.00 73.19 84 PHE A CA 1
ATOM 693 C C . PHE A 1 84 ? 7.789 -12.408 4.833 1.00 73.19 84 PHE A C 1
ATOM 695 O O . PHE A 1 84 ? 8.768 -11.819 5.309 1.00 73.19 84 PHE A O 1
ATOM 702 N N . PRO A 1 85 ? 7.916 -13.468 4.011 1.00 70.44 85 PRO A N 1
ATOM 703 C CA . PRO A 1 85 ? 9.205 -13.871 3.477 1.00 70.44 85 PRO A CA 1
ATOM 704 C C . PRO A 1 85 ? 9.909 -12.658 2.871 1.00 70.44 85 PRO A C 1
ATOM 706 O O . PRO A 1 85 ? 9.331 -11.925 2.075 1.00 70.44 85 PRO A O 1
ATOM 709 N N . ARG A 1 86 ? 11.173 -12.446 3.250 1.00 68.94 86 ARG A N 1
ATOM 710 C CA . ARG A 1 86 ? 12.019 -11.390 2.664 1.00 68.94 86 ARG A CA 1
ATOM 711 C C . ARG A 1 86 ? 12.481 -11.724 1.242 1.00 68.94 86 ARG A C 1
ATOM 713 O O . ARG A 1 86 ? 13.262 -10.968 0.667 1.00 68.94 86 ARG A O 1
ATOM 720 N N . GLU A 1 87 ? 12.057 -12.873 0.730 1.00 63.38 87 GLU A N 1
ATOM 721 C CA . GLU A 1 87 ? 12.280 -13.305 -0.641 1.00 63.38 87 GLU A CA 1
ATOM 722 C C . GLU A 1 87 ? 11.449 -12.441 -1.598 1.00 63.38 87 GLU A C 1
ATOM 724 O O . GLU A 1 87 ? 10.399 -11.902 -1.243 1.00 63.38 87 GLU A O 1
ATOM 729 N N . GLU A 1 88 ? 11.968 -12.237 -2.801 1.00 63.94 88 GLU A N 1
ATOM 730 C CA . GLU A 1 88 ? 11.390 -11.316 -3.774 1.00 63.94 88 GLU A CA 1
ATOM 731 C C . GLU A 1 88 ? 10.030 -11.829 -4.282 1.00 63.94 88 GLU A C 1
ATOM 733 O O . GLU A 1 88 ? 9.903 -12.983 -4.682 1.00 63.94 88 GLU A O 1
ATOM 738 N N . GLY A 1 89 ? 9.018 -10.952 -4.309 1.00 66.88 89 GLY A N 1
ATOM 739 C CA . GLY A 1 89 ? 7.790 -11.181 -5.081 1.00 66.88 89 GLY A CA 1
ATOM 740 C C . GLY A 1 89 ? 6.661 -11.944 -4.381 1.00 66.88 89 GLY A C 1
ATOM 741 O O . GLY A 1 89 ? 6.062 -12.832 -4.983 1.00 66.88 89 GLY A O 1
ATOM 742 N N . VAL A 1 90 ? 6.305 -11.585 -3.144 1.00 71.50 90 VAL A N 1
ATOM 743 C CA . VAL A 1 90 ? 5.096 -12.131 -2.505 1.00 71.50 90 VAL A CA 1
ATOM 744 C C . VAL A 1 90 ? 3.848 -11.376 -2.975 1.00 71.50 90 VAL A C 1
ATOM 746 O O . VAL A 1 90 ? 3.700 -10.185 -2.709 1.00 71.50 90 VAL A O 1
ATOM 749 N N . PHE A 1 91 ? 2.922 -12.087 -3.623 1.00 76.19 91 PHE A N 1
ATOM 750 C CA . PHE A 1 91 ? 1.536 -11.643 -3.774 1.00 76.19 91 PHE A CA 1
ATOM 751 C C . PHE A 1 91 ? 0.696 -12.274 -2.662 1.00 76.19 91 PHE A C 1
ATOM 753 O O . PHE A 1 91 ? 0.604 -13.498 -2.571 1.00 76.19 91 PHE A O 1
ATOM 760 N N . ALA A 1 92 ? 0.104 -11.441 -1.810 1.00 79.12 92 ALA A N 1
ATOM 761 C CA . ALA A 1 92 ? -0.624 -11.878 -0.628 1.00 79.12 92 ALA A CA 1
ATOM 762 C C . ALA A 1 92 ? -2.009 -11.214 -0.570 1.00 79.12 92 ALA A C 1
ATOM 764 O O . ALA A 1 92 ? -2.096 -9.989 -0.672 1.00 79.12 92 ALA A O 1
ATOM 765 N N . PRO A 1 93 ? -3.097 -11.982 -0.407 1.00 82.25 93 PRO A N 1
ATOM 766 C CA . PRO A 1 93 ? -4.402 -11.425 -0.068 1.00 82.25 93 PRO A CA 1
ATOM 767 C C . PRO A 1 93 ? -4.473 -11.058 1.425 1.00 82.25 93 PRO A C 1
ATOM 769 O O . PRO A 1 93 ? -3.754 -11.626 2.241 1.00 82.25 93 PRO A O 1
ATOM 772 N N . SER A 1 94 ? -5.390 -10.171 1.827 1.00 80.00 94 SER A N 1
ATOM 773 C CA . SER A 1 94 ? -5.534 -9.761 3.241 1.00 80.00 94 SER A CA 1
ATOM 774 C C . SER A 1 94 ? -5.716 -10.936 4.206 1.00 80.00 94 SER A C 1
ATOM 776 O O . SER A 1 94 ? -5.093 -10.949 5.267 1.00 80.00 94 SER A O 1
ATOM 778 N N . HIS A 1 95 ? -6.464 -11.970 3.799 1.00 82.31 95 HIS A N 1
ATOM 779 C CA . HIS A 1 95 ? -6.700 -13.162 4.618 1.00 82.31 95 HIS A CA 1
ATOM 780 C C . HIS A 1 95 ? -5.434 -13.984 4.924 1.00 82.31 95 HIS A C 1
ATOM 782 O O . HIS A 1 95 ? -5.451 -14.816 5.828 1.00 82.31 95 HIS A O 1
ATOM 788 N N . SER A 1 96 ? -4.323 -13.771 4.202 1.00 83.56 96 SER A N 1
ATOM 789 C CA . SER A 1 96 ? -3.037 -14.395 4.546 1.00 83.56 96 SER A CA 1
ATOM 790 C C . SER A 1 96 ? -2.300 -13.663 5.674 1.00 83.56 96 SER A C 1
ATOM 792 O O . SER A 1 96 ? -1.292 -14.160 6.169 1.00 83.56 96 SER A O 1
ATOM 794 N N . VAL A 1 97 ? -2.765 -12.471 6.058 1.00 82.56 97 VAL A N 1
ATOM 795 C CA . VAL A 1 97 ? -2.172 -11.613 7.099 1.00 82.56 97 VAL A CA 1
ATOM 796 C C . VAL A 1 97 ? -3.002 -11.653 8.377 1.00 82.56 97 VAL A C 1
ATOM 798 O O . VAL A 1 97 ? -2.463 -11.653 9.488 1.00 82.56 97 VAL A O 1
ATOM 801 N N . ILE A 1 98 ? -4.321 -11.613 8.209 1.00 87.62 98 ILE A N 1
ATOM 802 C CA . ILE A 1 98 ? -5.333 -11.469 9.250 1.00 87.62 98 ILE A CA 1
ATOM 803 C C . ILE A 1 98 ? -6.630 -12.093 8.742 1.00 87.62 98 ILE A C 1
ATOM 805 O O . ILE A 1 98 ? -6.937 -11.935 7.567 1.00 87.62 98 ILE A O 1
ATOM 809 N N . THR A 1 99 ? -7.387 -12.805 9.576 1.00 89.56 99 THR A N 1
ATOM 810 C CA . THR A 1 99 ? -8.706 -13.297 9.143 1.00 89.56 99 THR A CA 1
ATOM 811 C C . THR A 1 99 ? -9.677 -12.129 8.957 1.00 89.56 99 THR A C 1
ATOM 813 O O . THR A 1 99 ? -9.495 -11.073 9.562 1.00 89.56 99 THR A O 1
ATOM 816 N N . ASP A 1 100 ? -10.727 -12.312 8.154 1.00 90.31 100 ASP A N 1
ATOM 817 C CA . ASP A 1 100 ? -11.741 -11.265 7.967 1.00 90.31 100 ASP A CA 1
ATOM 818 C C . ASP A 1 100 ? -12.401 -10.893 9.307 1.00 90.31 100 ASP A C 1
ATOM 820 O O . ASP A 1 100 ? -12.504 -9.715 9.625 1.00 90.31 100 ASP A O 1
ATOM 824 N N . GLU A 1 101 ? -12.724 -11.881 10.152 1.00 91.62 101 GLU A N 1
ATOM 825 C CA . GLU A 1 101 ? -13.285 -11.658 11.496 1.00 91.62 101 GLU A CA 1
ATOM 826 C C . GLU A 1 101 ? -12.359 -10.811 12.387 1.00 91.62 101 GLU A C 1
ATOM 828 O O . GLU A 1 101 ? -12.804 -9.862 13.035 1.00 91.62 101 GLU A O 1
ATOM 833 N N . GLU A 1 102 ? -11.058 -11.118 12.406 1.00 91.62 102 GLU A N 1
ATOM 834 C CA . GLU A 1 102 ? -10.088 -10.339 13.178 1.00 91.62 102 GLU A CA 1
ATOM 835 C C . GLU A 1 102 ? -9.931 -8.920 12.621 1.00 91.62 102 GLU A C 1
ATOM 837 O O . GLU A 1 102 ? -9.804 -7.974 13.397 1.00 91.62 102 GLU A O 1
ATOM 842 N N . LEU A 1 103 ? -9.929 -8.758 11.293 1.00 90.56 103 LEU A N 1
ATOM 843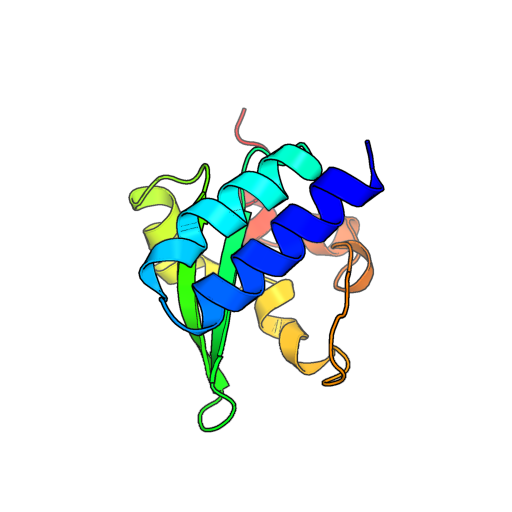 C CA . LEU A 1 103 ? -9.801 -7.456 10.642 1.00 90.56 103 LEU A CA 1
ATOM 844 C C . LEU A 1 103 ? -11.028 -6.585 10.907 1.00 90.56 103 LEU A C 1
ATOM 846 O O . LEU A 1 103 ? -10.874 -5.428 11.295 1.00 90.56 103 LEU A O 1
ATOM 850 N N . GLU A 1 104 ? -12.228 -7.142 10.760 1.00 91.75 104 GLU A N 1
ATOM 851 C CA . GLU A 1 104 ? -13.506 -6.466 11.004 1.00 91.75 104 GLU A CA 1
ATOM 852 C C . GLU A 1 104 ? -13.672 -6.016 12.462 1.00 91.75 104 GLU A C 1
ATOM 854 O O . GLU A 1 104 ? -14.364 -5.032 12.747 1.00 91.75 104 GLU A O 1
ATOM 859 N N . ALA A 1 105 ? -12.991 -6.690 13.391 1.00 91.69 105 ALA A N 1
ATOM 860 C CA . ALA A 1 105 ? -12.935 -6.301 14.793 1.00 91.69 105 ALA A CA 1
ATOM 861 C C . ALA A 1 105 ? -11.978 -5.123 15.080 1.00 91.69 105 ALA A C 1
ATOM 863 O O . ALA A 1 105 ? -12.021 -4.568 16.179 1.00 91.69 105 ALA A O 1
ATOM 864 N N . THR A 1 106 ? -11.113 -4.723 14.137 1.00 91.62 106 THR A N 1
ATOM 865 C CA . THR A 1 106 ? -10.173 -3.606 14.344 1.00 91.62 106 THR A CA 1
ATOM 866 C C . THR A 1 106 ? -10.844 -2.238 14.207 1.00 91.62 106 THR A C 1
ATOM 868 O O . THR A 1 106 ? -11.706 -2.026 13.352 1.00 91.62 106 THR A O 1
ATOM 871 N N . GLU A 1 107 ? -10.384 -1.259 14.994 1.00 92.69 107 GLU A N 1
ATOM 872 C CA . GLU A 1 107 ? -10.868 0.127 14.899 1.00 92.69 107 GLU A CA 1
ATOM 873 C C . GLU A 1 107 ? -10.582 0.729 13.514 1.00 92.69 107 GLU A C 1
ATOM 875 O O . GLU A 1 107 ? -11.448 1.375 12.927 1.00 92.69 107 GLU A O 1
ATOM 880 N N . VAL A 1 108 ? -9.396 0.460 12.953 1.00 92.25 108 VAL A N 1
ATOM 881 C CA . VAL A 1 108 ? -9.014 0.930 11.613 1.00 92.25 108 VAL A CA 1
ATOM 882 C C . VAL A 1 108 ? -9.951 0.404 10.527 1.00 92.25 108 VAL A C 1
ATOM 884 O O . VAL A 1 108 ? -10.301 1.147 9.610 1.00 92.25 108 VAL A O 1
ATOM 887 N N . TYR A 1 109 ? -10.433 -0.836 10.630 1.00 91.75 109 TYR A N 1
ATOM 888 C CA . TYR A 1 109 ? -11.422 -1.334 9.683 1.00 91.75 109 TYR A CA 1
ATOM 889 C C . TYR A 1 109 ? -12.766 -0.629 9.852 1.00 91.75 109 TYR A C 1
ATOM 891 O O . TYR A 1 109 ? -13.310 -0.084 8.891 1.00 91.75 109 TYR A O 1
ATOM 899 N N . GLN A 1 110 ? -13.278 -0.585 11.081 1.00 90.38 110 GLN A N 1
ATOM 900 C CA . GLN A 1 110 ? -14.597 -0.023 11.368 1.00 90.38 110 GLN A CA 1
ATOM 901 C C . GLN A 1 110 ? -14.690 1.470 11.034 1.00 90.38 110 GLN A C 1
ATOM 903 O O . GLN A 1 110 ? -15.728 1.926 10.560 1.00 90.38 110 GLN A O 1
ATOM 908 N N . ALA A 1 111 ? -13.612 2.225 11.248 1.00 90.25 111 ALA A N 1
ATOM 909 C CA . ALA A 1 111 ? -13.596 3.669 11.056 1.00 90.25 111 ALA A CA 1
ATOM 910 C C . ALA A 1 111 ? -13.060 4.118 9.686 1.00 90.25 111 ALA A C 1
ATOM 912 O O . ALA A 1 111 ? -13.437 5.195 9.219 1.00 90.25 111 ALA A O 1
ATOM 913 N N . TYR A 1 112 ? -12.183 3.334 9.046 1.00 89.00 112 TYR A N 1
ATOM 914 C CA . TYR A 1 112 ? -11.431 3.796 7.875 1.00 89.00 112 TYR A CA 1
ATOM 915 C C . TYR A 1 112 ? -11.454 2.845 6.669 1.00 89.00 112 TYR A C 1
ATOM 917 O O . TYR A 1 112 ? -11.795 3.289 5.572 1.00 89.00 112 TYR A O 1
ATOM 925 N N . LEU A 1 113 ? -11.089 1.566 6.834 1.00 86.69 113 LEU A N 1
ATOM 926 C CA . LEU A 1 113 ? -10.935 0.637 5.696 1.00 86.69 113 LEU A CA 1
ATOM 927 C C . LEU A 1 113 ? -12.260 0.061 5.188 1.00 86.69 113 LEU A C 1
ATOM 929 O O . LEU A 1 113 ? -12.325 -0.372 4.035 1.00 86.69 113 LEU A O 1
ATOM 933 N N . SER A 1 114 ? -13.301 0.028 6.023 1.00 85.38 114 SER A N 1
ATOM 934 C CA . SER A 1 114 ? -14.612 -0.458 5.601 1.00 85.38 114 SER A CA 1
ATOM 935 C C . SER A 1 114 ? -15.170 0.396 4.451 1.00 85.38 114 SER A C 1
ATOM 937 O O . SER A 1 114 ? -14.893 1.599 4.366 1.00 85.38 114 SER A O 1
ATOM 939 N N . PRO A 1 115 ? -15.960 -0.193 3.534 1.00 70.31 115 PRO A N 1
ATOM 940 C CA . PRO A 1 115 ? -16.609 0.568 2.476 1.00 70.31 115 PRO A CA 1
ATOM 941 C C . PRO A 1 115 ? -17.466 1.688 3.084 1.00 70.31 115 PRO A C 1
ATOM 943 O O . PRO A 1 115 ? -18.481 1.422 3.731 1.00 70.31 115 PRO A O 1
ATOM 946 N N . ARG A 1 116 ? -17.060 2.950 2.891 1.00 62.78 116 ARG A N 1
ATOM 947 C CA . ARG A 1 116 ? -17.893 4.103 3.257 1.00 62.78 116 ARG A CA 1
ATOM 948 C C . ARG A 1 116 ? -19.161 4.047 2.388 1.00 62.78 116 ARG A C 1
ATOM 950 O O . ARG A 1 116 ? -19.052 3.881 1.174 1.00 62.78 116 ARG A O 1
ATOM 957 N N . LYS A 1 117 ? -20.333 4.093 3.033 1.00 45.69 117 LYS A N 1
ATOM 958 C CA . LYS A 1 117 ? -21.650 4.116 2.368 1.00 45.69 117 LYS A CA 1
ATOM 959 C C . LYS A 1 117 ? -21.790 5.293 1.411 1.00 45.69 117 LYS A C 1
ATOM 961 O O . LYS A 1 117 ? -21.249 6.371 1.742 1.00 45.69 117 LYS A O 1
#

Radius of gyration: 15.56 Å; chains: 1; bounding box: 40×29×41 Å

Secondary structure (DSSP, 8-state):
-HHHHHHHHHHHHHHHHH-GGGHHHHHHHHHHHHT-S-EEEEEE-TTT--EEEEEEES--HHHHHHIIIIITTT-HHHHTGGGS-SSS-----GGGTS-HHHHHTSHHIIIIIS---